Protein AF-A0A1H7Y336-F1 (afdb_monomer_lite)

Secondary structure (DSSP, 8-state):
-HHHHHHHHHHHHHHHT----HHHHHHHHHHHH-GGGTTTEEEEE---SS---EEEEEETTEEEEEESSHHHHHHHHHHHHHHTT-----S-TT------SSPPPPSS-EEE---

Radius of gyration: 18.1 Å; chains: 1; bounding box: 29×58×41 Å

Sequence (115 aa):
MMKKLSSLLLILITHLLYAQNDTEAAKALLLRIAPTYKDKIVFKQEADPRKDFYQLEYKKDHLIITANSANSMAVGLNFFLTAYCKISVSWYADNRIEVPATFPKLSETVKMNPG

Foldseek 3Di:
DVVVVVVVVVVVVVVVPPDDDLQVLLLVVCCVQPVVCSVAEGEAADADPPAWKWKWDDDPRHTYIYTNGSVSSNVVVQCCCCVFQVWHDDPPPPDRRDGDPDDGDDPDMDMDGDD

pLDDT: mean 85.46, std 11.9, range [53.59, 98.0]

InterPro domains:
  IPR024240 Alpha-N-acetylglucosaminidase, N-terminal [PF12971] (24-104)
  IPR029018 Beta-hexosaminidase-like, domain 2 [G3DSA:3.30.379.10] (14-113)

Organism: NCBI:txid295069

Structure (mmCIF, N/CA/C/O backbone):
data_AF-A0A1H7Y336-F1
#
_entry.id   AF-A0A1H7Y336-F1
#
loop_
_atom_site.group_PDB
_atom_site.id
_atom_site.type_symbol
_atom_site.label_atom_id
_atom_site.label_alt_id
_atom_site.label_comp_id
_atom_site.label_asym_id
_atom_site.label_entity_id
_atom_site.label_seq_id
_atom_site.pdbx_PDB_ins_code
_atom_site.Cartn_x
_atom_site.Cartn_y
_atom_site.Cartn_z
_atom_site.occupancy
_atom_site.B_iso_or_equiv
_atom_site.auth_seq_id
_atom_site.auth_comp_id
_atom_site.auth_asym_id
_atom_site.auth_atom_id
_atom_site.pdbx_PDB_model_num
ATOM 1 N N . MET A 1 1 ? 13.890 -42.960 -20.595 1.00 56.62 1 MET A N 1
ATOM 2 C CA . MET A 1 1 ? 14.715 -41.953 -19.889 1.00 56.62 1 MET A CA 1
ATOM 3 C C . MET A 1 1 ? 14.517 -40.531 -20.433 1.00 56.62 1 MET A C 1
ATOM 5 O O . MET A 1 1 ? 14.301 -39.629 -19.639 1.00 56.62 1 MET A O 1
ATOM 9 N N . MET A 1 2 ? 14.453 -40.326 -21.757 1.00 59.44 2 MET A N 1
ATOM 10 C CA . MET A 1 2 ? 14.318 -38.995 -22.391 1.00 59.44 2 MET A CA 1
ATOM 11 C C . MET A 1 2 ? 12.999 -38.241 -22.110 1.00 59.44 2 MET A C 1
ATOM 13 O O . MET A 1 2 ? 13.010 -37.022 -21.984 1.00 59.44 2 MET A O 1
ATOM 17 N N . LYS A 1 3 ? 11.867 -38.942 -21.932 1.00 53.59 3 LYS A N 1
ATOM 18 C CA . LYS A 1 3 ? 10.565 -38.309 -21.621 1.00 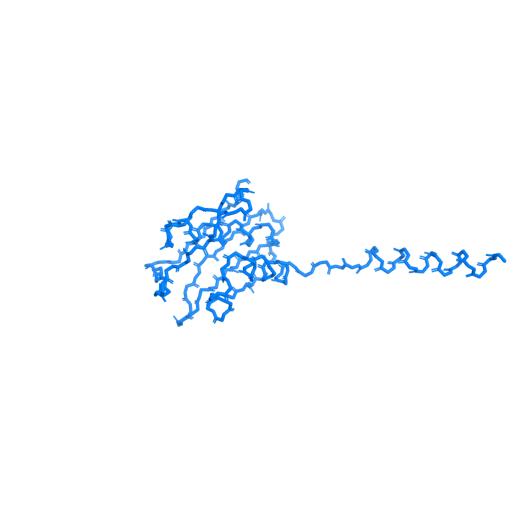53.59 3 LYS A CA 1
ATOM 19 C C . LYS A 1 3 ? 10.546 -37.621 -20.245 1.00 53.59 3 LYS A C 1
ATOM 21 O O . LYS A 1 3 ? 9.964 -36.556 -20.101 1.00 53.59 3 LYS A O 1
ATOM 26 N N . LYS A 1 4 ? 11.237 -38.203 -19.254 1.00 56.19 4 LYS A N 1
ATOM 27 C CA . LYS A 1 4 ? 11.361 -37.628 -17.902 1.00 56.19 4 LYS A CA 1
ATOM 28 C C . LYS A 1 4 ? 12.257 -36.383 -17.896 1.00 56.19 4 LYS A C 1
ATOM 30 O O . LYS A 1 4 ? 11.956 -35.433 -17.189 1.00 56.19 4 LYS A O 1
ATOM 35 N N . LEU A 1 5 ? 13.306 -36.373 -18.727 1.00 68.81 5 LEU A N 1
ATOM 36 C CA . LEU A 1 5 ? 14.201 -35.223 -18.897 1.00 68.81 5 LEU A CA 1
ATOM 37 C C . LEU A 1 5 ? 13.497 -34.054 -19.607 1.00 68.81 5 LEU A C 1
ATOM 39 O O . LEU A 1 5 ? 13.647 -32.909 -19.200 1.00 68.81 5 LEU A O 1
ATOM 43 N N . SER A 1 6 ? 12.667 -34.354 -20.612 1.00 69.62 6 SER A N 1
ATOM 44 C CA . SER A 1 6 ? 11.834 -33.356 -21.294 1.00 69.62 6 SER A CA 1
ATOM 45 C C . SER A 1 6 ? 10.772 -32.744 -20.368 1.00 69.62 6 SER A C 1
ATOM 47 O O . SER A 1 6 ? 10.624 -31.525 -20.356 1.00 69.62 6 SER A O 1
ATOM 49 N N . SER A 1 7 ? 10.096 -33.544 -19.531 1.00 72.38 7 SER A N 1
ATOM 50 C CA . SER A 1 7 ? 9.168 -33.009 -18.520 1.00 72.38 7 SER A CA 1
ATOM 51 C C . SER A 1 7 ? 9.864 -32.145 -17.466 1.00 72.38 7 SER A C 1
ATOM 53 O O . SER A 1 7 ? 9.309 -31.126 -17.070 1.00 72.38 7 SER A O 1
ATOM 55 N N . LEU A 1 8 ? 11.075 -32.509 -17.028 1.00 78.00 8 LEU A N 1
ATOM 56 C CA . LEU A 1 8 ? 11.829 -31.718 -16.048 1.00 78.00 8 LEU A CA 1
ATOM 57 C C . LEU A 1 8 ? 12.239 -30.349 -16.615 1.00 78.00 8 LEU A C 1
ATOM 59 O O . LEU A 1 8 ? 12.145 -29.336 -15.925 1.00 78.00 8 LEU A O 1
ATOM 63 N N . LEU A 1 9 ? 12.633 -30.312 -17.891 1.00 78.69 9 LEU A N 1
ATOM 64 C CA . LEU A 1 9 ? 12.972 -29.075 -18.591 1.00 78.69 9 LEU A CA 1
ATOM 65 C C . LEU A 1 9 ? 11.747 -28.160 -18.750 1.00 78.69 9 LEU A C 1
ATOM 67 O O . LEU A 1 9 ? 11.857 -26.953 -18.556 1.00 78.69 9 LEU A O 1
ATOM 71 N N . LEU A 1 10 ? 10.572 -28.732 -19.036 1.00 78.50 10 LEU A N 1
ATOM 72 C CA . LEU A 1 10 ? 9.321 -27.979 -19.157 1.00 78.50 10 LEU A CA 1
ATOM 73 C C . LEU A 1 10 ? 8.922 -27.313 -17.827 1.00 78.50 10 LEU A C 1
ATOM 75 O O . LEU A 1 10 ? 8.538 -26.148 -17.822 1.00 78.50 10 LEU A O 1
ATOM 79 N N . ILE A 1 11 ? 9.083 -28.017 -16.701 1.00 79.62 11 ILE A N 1
ATOM 80 C CA . ILE A 1 11 ? 8.815 -27.474 -15.357 1.00 79.62 11 ILE A CA 1
ATOM 81 C C . ILE A 1 11 ? 9.787 -26.326 -15.025 1.00 79.62 11 ILE A C 1
ATOM 83 O O . ILE A 1 11 ? 9.370 -25.274 -14.540 1.00 79.62 11 ILE A O 1
ATOM 87 N N . LEU A 1 12 ? 11.074 -26.472 -15.352 1.00 77.38 12 LEU A N 1
ATOM 88 C CA . LEU A 1 12 ? 12.074 -25.424 -15.118 1.00 77.38 12 LEU A CA 1
ATOM 89 C C . LEU A 1 12 ? 11.773 -24.142 -15.919 1.00 77.38 12 LEU A C 1
ATOM 91 O O . LEU A 1 12 ? 11.884 -23.038 -15.389 1.00 77.38 12 LEU A O 1
ATOM 95 N N . ILE A 1 13 ? 11.327 -24.286 -17.171 1.00 74.38 13 ILE A N 1
ATOM 96 C CA . ILE A 1 13 ? 10.939 -23.158 -18.033 1.00 74.38 13 ILE A CA 1
ATOM 97 C C . ILE A 1 13 ? 9.707 -22.436 -17.471 1.00 74.38 13 ILE A C 1
ATOM 99 O O . ILE A 1 13 ? 9.665 -21.209 -17.481 1.00 74.38 13 ILE A O 1
ATOM 103 N N . THR A 1 14 ? 8.729 -23.163 -16.919 1.00 67.38 14 THR A N 1
ATOM 104 C CA . THR A 1 14 ? 7.550 -22.525 -16.307 1.00 67.38 14 THR A CA 1
ATOM 105 C C . THR A 1 14 ? 7.887 -21.688 -15.071 1.00 67.38 14 THR A C 1
ATOM 107 O O . THR A 1 14 ? 7.235 -20.674 -14.840 1.00 67.38 14 THR A O 1
ATOM 110 N N . HIS A 1 15 ? 8.928 -22.047 -14.313 1.00 64.88 15 HIS A N 1
ATOM 111 C CA . HIS A 1 15 ? 9.389 -21.241 -13.177 1.00 64.88 15 HIS A CA 1
ATOM 112 C C . HIS A 1 15 ? 10.123 -19.967 -13.608 1.00 64.88 15 HIS A C 1
ATOM 114 O O . HIS A 1 15 ? 9.953 -18.929 -12.976 1.00 64.88 15 HIS A O 1
ATOM 120 N N . LEU A 1 16 ? 10.884 -20.016 -14.705 1.00 59.81 16 LEU A N 1
ATOM 121 C CA . LEU A 1 16 ? 11.579 -18.844 -15.255 1.00 59.81 16 LEU A CA 1
ATOM 122 C C . LEU A 1 16 ? 10.618 -17.794 -15.837 1.00 59.81 16 LEU A C 1
ATOM 124 O O . LEU A 1 16 ? 10.970 -16.623 -15.924 1.00 59.81 16 LEU A O 1
ATOM 128 N N . LEU A 1 17 ? 9.410 -18.208 -16.228 1.00 57.84 17 LEU A N 1
ATOM 129 C CA . LEU A 1 17 ? 8.382 -17.337 -16.806 1.00 57.84 17 LEU A CA 1
ATOM 130 C C . LEU A 1 17 ? 7.397 -16.779 -15.769 1.00 57.84 17 LEU A C 1
ATOM 132 O O . LEU A 1 17 ? 6.470 -16.056 -16.141 1.00 57.84 17 LEU A O 1
ATOM 136 N N . TYR A 1 18 ? 7.567 -17.094 -14.481 1.00 64.94 18 TYR A N 1
ATOM 137 C CA . TYR A 1 18 ? 6.707 -16.555 -13.433 1.00 64.94 18 TYR A CA 1
ATOM 138 C C . TYR A 1 18 ? 7.074 -15.092 -13.160 1.00 64.94 18 TYR A C 1
ATOM 140 O O . TYR A 1 18 ? 7.888 -14.781 -12.293 1.00 64.94 18 TYR A O 1
ATOM 148 N N . ALA A 1 19 ? 6.482 -14.175 -13.926 1.00 62.00 19 ALA A N 1
ATOM 149 C CA . ALA A 1 19 ? 6.560 -12.753 -13.633 1.00 62.00 19 ALA A CA 1
ATOM 150 C C . ALA A 1 19 ? 5.804 -12.485 -12.325 1.00 62.00 19 ALA A C 1
ATOM 152 O O . ALA A 1 19 ? 4.579 -12.612 -12.260 1.00 62.00 19 ALA A O 1
ATOM 153 N N . GLN A 1 20 ? 6.536 -12.146 -11.264 1.00 68.56 20 GLN A N 1
ATOM 154 C CA . GLN A 1 20 ? 5.922 -11.747 -10.005 1.00 68.56 20 GLN A CA 1
ATOM 155 C C . GLN A 1 20 ? 5.152 -10.444 -10.236 1.00 68.56 20 GLN A C 1
ATOM 157 O O . GLN A 1 20 ? 5.725 -9.436 -10.638 1.00 68.56 20 GLN A O 1
ATOM 162 N N . ASN A 1 21 ? 3.841 -10.464 -10.000 1.00 89.06 21 ASN A N 1
ATOM 163 C CA . ASN A 1 21 ? 3.047 -9.246 -10.034 1.00 89.06 21 ASN A CA 1
ATOM 164 C C . ASN A 1 21 ? 3.360 -8.429 -8.773 1.00 89.06 21 ASN A C 1
ATOM 166 O O . ASN A 1 21 ? 2.987 -8.824 -7.666 1.00 89.06 21 ASN A O 1
ATOM 170 N N . ASP A 1 22 ? 4.044 -7.298 -8.943 1.00 93.81 22 ASP A N 1
ATOM 171 C CA . ASP A 1 22 ? 4.497 -6.465 -7.831 1.00 93.81 22 ASP A CA 1
ATOM 172 C C . ASP A 1 22 ? 3.346 -5.970 -6.951 1.00 93.81 22 ASP A C 1
ATOM 174 O O . ASP A 1 22 ? 3.476 -5.924 -5.726 1.00 93.81 22 ASP A O 1
ATOM 178 N N . THR A 1 23 ? 2.194 -5.660 -7.556 1.00 96.44 23 THR A N 1
ATOM 179 C CA . THR A 1 23 ? 1.004 -5.236 -6.804 1.00 96.44 23 THR A CA 1
ATOM 180 C C . THR A 1 23 ? 0.448 -6.361 -5.936 1.00 96.44 23 THR A C 1
ATOM 182 O O . THR A 1 23 ? 0.069 -6.117 -4.791 1.00 96.44 23 THR A O 1
ATOM 185 N N . GLU A 1 24 ? 0.462 -7.604 -6.424 1.00 95.44 24 GLU A N 1
ATOM 186 C CA . GLU A 1 24 ? 0.015 -8.764 -5.646 1.00 95.44 24 GLU A CA 1
ATOM 187 C C . GLU A 1 24 ? 1.013 -9.114 -4.539 1.00 95.44 24 GLU A C 1
ATOM 189 O O . GLU A 1 24 ? 0.604 -9.446 -3.427 1.00 95.44 24 GLU A O 1
ATOM 194 N N . ALA A 1 25 ? 2.316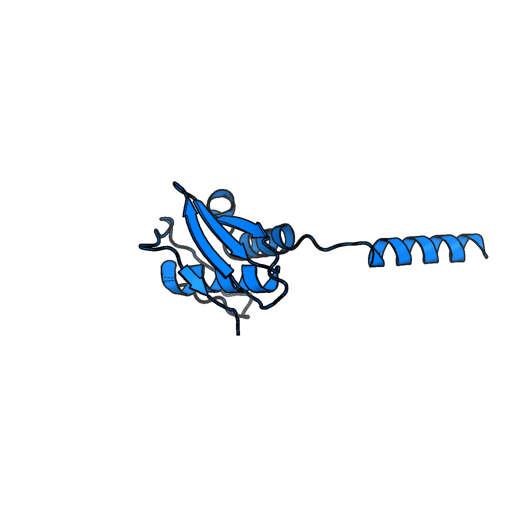 -8.963 -4.789 1.00 95.81 25 ALA A N 1
ATOM 195 C CA . ALA A 1 25 ? 3.340 -9.120 -3.759 1.00 95.81 25 ALA A CA 1
ATOM 196 C C . ALA A 1 25 ? 3.178 -8.078 -2.634 1.00 95.81 25 ALA A C 1
ATOM 198 O O . ALA A 1 25 ? 3.187 -8.427 -1.450 1.00 95.81 25 ALA A O 1
ATOM 199 N N . ALA A 1 26 ? 2.955 -6.809 -2.987 1.00 97.12 26 ALA A N 1
ATOM 200 C CA . ALA A 1 26 ? 2.695 -5.741 -2.022 1.00 97.12 26 ALA A CA 1
ATOM 201 C C . ALA A 1 26 ? 1.378 -5.956 -1.254 1.00 97.12 26 ALA A C 1
ATOM 203 O O . ALA A 1 26 ? 1.315 -5.756 -0.039 1.00 97.12 26 ALA A O 1
ATOM 204 N N . LYS A 1 27 ? 0.333 -6.439 -1.931 1.00 97.25 27 LYS A N 1
ATOM 205 C CA . LYS A 1 27 ? -0.941 -6.806 -1.303 1.00 97.25 27 LYS A CA 1
ATOM 206 C C . LYS A 1 27 ? -0.788 -7.971 -0.325 1.00 97.25 27 LYS A C 1
ATOM 208 O O . LYS A 1 27 ? -1.339 -7.916 0.772 1.00 97.25 27 LYS A O 1
ATOM 213 N N . ALA A 1 28 ? -0.019 -8.999 -0.678 1.00 96.12 28 ALA A N 1
ATOM 214 C CA . ALA A 1 28 ? 0.283 -10.109 0.222 1.00 96.12 28 ALA A CA 1
ATOM 215 C C . ALA A 1 28 ? 1.022 -9.628 1.483 1.00 96.12 28 ALA A C 1
ATOM 217 O O . ALA A 1 28 ? 0.700 -10.059 2.593 1.00 96.12 28 ALA A O 1
ATOM 218 N N . LEU A 1 29 ? 1.954 -8.679 1.335 1.00 95.31 29 LEU A N 1
ATOM 219 C CA . LEU A 1 29 ? 2.605 -8.026 2.470 1.00 95.31 29 LEU A CA 1
ATOM 220 C C . LEU A 1 29 ? 1.598 -7.266 3.345 1.00 95.31 29 LEU A C 1
ATOM 222 O O . LEU A 1 29 ? 1.598 -7.455 4.560 1.00 95.31 29 LEU A O 1
ATOM 226 N N . LEU A 1 30 ? 0.718 -6.453 2.750 1.00 96.06 30 LEU A N 1
ATOM 227 C CA . LEU A 1 30 ? -0.330 -5.736 3.482 1.00 96.06 30 LEU A CA 1
ATOM 228 C C . LEU A 1 30 ? -1.199 -6.691 4.306 1.00 96.06 30 LEU A C 1
ATOM 230 O O . LEU A 1 30 ? -1.438 -6.436 5.481 1.00 96.06 30 LEU A O 1
ATOM 234 N N . LEU A 1 31 ? -1.639 -7.803 3.715 1.00 94.88 31 LEU A N 1
ATOM 235 C CA . LEU A 1 31 ? -2.478 -8.786 4.402 1.00 94.88 31 LEU A CA 1
ATOM 236 C C . LEU A 1 31 ? -1.769 -9.445 5.588 1.00 94.88 31 LEU A C 1
ATOM 238 O O . LEU A 1 31 ? -2.423 -9.787 6.570 1.00 94.88 31 LEU A O 1
ATOM 242 N N . ARG A 1 32 ? -0.444 -9.600 5.521 1.00 92.12 32 ARG A N 1
ATOM 243 C CA . ARG A 1 32 ? 0.353 -10.127 6.633 1.00 92.12 32 ARG A CA 1
ATOM 244 C C . ARG A 1 32 ? 0.534 -9.109 7.760 1.00 92.12 32 ARG A C 1
ATOM 246 O O . ARG A 1 32 ? 0.563 -9.498 8.919 1.00 92.12 32 ARG A O 1
ATOM 253 N N . ILE A 1 33 ? 0.696 -7.831 7.419 1.00 91.56 33 ILE A N 1
ATOM 254 C CA . ILE A 1 33 ? 1.088 -6.773 8.363 1.00 91.56 33 ILE A CA 1
ATOM 255 C C . ILE A 1 33 ? -0.120 -6.049 8.970 1.00 91.56 33 ILE A C 1
ATOM 257 O O . ILE A 1 33 ? -0.151 -5.793 10.166 1.00 91.56 33 ILE A O 1
ATOM 261 N N . ALA A 1 34 ? -1.108 -5.706 8.148 1.00 92.38 34 ALA A N 1
ATOM 262 C CA . ALA A 1 34 ? -2.257 -4.881 8.509 1.00 92.38 34 ALA A CA 1
ATOM 263 C C . ALA A 1 34 ? -3.524 -5.357 7.766 1.00 92.38 34 ALA A C 1
ATOM 265 O O . ALA A 1 34 ? -4.077 -4.627 6.936 1.00 92.38 34 ALA A O 1
ATOM 266 N N . PRO A 1 35 ? -4.013 -6.584 8.039 1.00 92.94 35 PRO A N 1
ATOM 267 C CA . PRO A 1 35 ? -5.126 -7.188 7.299 1.00 92.94 35 PRO A CA 1
ATOM 268 C C . PRO A 1 35 ? -6.427 -6.376 7.353 1.00 92.94 35 PRO A C 1
ATOM 270 O O . PRO A 1 35 ? -7.234 -6.436 6.426 1.00 92.94 35 PRO A O 1
ATOM 273 N N . THR A 1 36 ? -6.636 -5.587 8.408 1.00 92.88 36 THR A N 1
ATOM 274 C CA . THR A 1 36 ? -7.801 -4.701 8.569 1.00 92.88 36 THR A CA 1
ATOM 275 C C . THR A 1 36 ? -7.842 -3.566 7.540 1.00 92.88 36 THR A C 1
ATOM 277 O O . THR A 1 36 ? -8.911 -3.022 7.276 1.00 92.88 36 THR A O 1
ATOM 280 N N . TYR A 1 37 ? -6.712 -3.227 6.913 1.00 94.38 37 TYR A N 1
ATOM 281 C CA . TYR A 1 37 ? -6.621 -2.185 5.888 1.00 94.38 37 TYR A CA 1
ATOM 282 C C . TYR A 1 37 ? -6.728 -2.716 4.453 1.00 94.38 37 TYR A C 1
ATOM 284 O O . TYR A 1 37 ? -6.603 -1.933 3.510 1.00 94.38 37 TYR A O 1
ATOM 292 N N . LYS A 1 38 ? -7.006 -4.014 4.256 1.00 94.25 38 LYS A N 1
ATOM 293 C CA . LYS A 1 38 ? -7.064 -4.654 2.926 1.00 94.25 38 LYS A CA 1
ATOM 294 C C . LYS A 1 38 ? -7.999 -3.954 1.929 1.00 94.25 38 LYS A C 1
ATOM 296 O O . LYS A 1 38 ? -7.686 -3.891 0.749 1.00 94.25 38 LYS A O 1
ATOM 301 N N . ASP A 1 39 ? -9.119 -3.416 2.415 1.00 95.00 39 ASP A N 1
ATOM 302 C CA . ASP A 1 39 ? -10.136 -2.750 1.590 1.00 95.00 39 ASP A CA 1
ATOM 303 C C . ASP A 1 39 ? -9.929 -1.227 1.546 1.00 95.00 39 ASP A C 1
ATOM 305 O O . ASP A 1 39 ? -10.679 -0.503 0.898 1.00 95.00 39 ASP A O 1
ATOM 309 N N . LYS A 1 40 ? -8.918 -0.718 2.257 1.00 95.56 40 LYS A N 1
ATOM 310 C CA . LYS A 1 40 ? -8.616 0.710 2.400 1.00 95.56 40 LYS A CA 1
ATOM 311 C C . LYS A 1 40 ? -7.347 1.127 1.668 1.00 95.56 40 LYS A C 1
ATOM 313 O O . LYS A 1 40 ? -7.230 2.292 1.307 1.00 95.56 40 LYS A O 1
ATOM 318 N N . ILE A 1 41 ? -6.426 0.202 1.417 1.00 97.00 41 ILE A N 1
ATOM 319 C CA . ILE A 1 41 ? -5.173 0.471 0.710 1.00 97.00 41 ILE A CA 1
ATOM 320 C C . ILE A 1 41 ? -5.197 -0.219 -0.652 1.00 97.00 41 ILE A C 1
ATOM 322 O O . ILE A 1 41 ? -5.459 -1.415 -0.750 1.00 97.00 41 ILE A O 1
ATOM 326 N N . VAL A 1 42 ? -4.892 0.539 -1.702 1.00 97.56 42 VAL A N 1
ATOM 327 C CA . VAL A 1 42 ? -4.811 0.053 -3.082 1.00 97.56 42 VAL A CA 1
ATOM 328 C C . VAL A 1 42 ? -3.408 0.311 -3.616 1.00 97.56 42 VAL A C 1
ATOM 330 O O . VAL A 1 42 ? -2.913 1.436 -3.557 1.00 97.56 42 VAL A O 1
ATOM 333 N N . PHE A 1 43 ? -2.777 -0.722 -4.170 1.00 98.00 43 PHE A N 1
ATOM 334 C CA . PHE A 1 43 ? -1.476 -0.607 -4.823 1.00 98.00 43 PHE A CA 1
ATOM 335 C C . PHE A 1 43 ? -1.644 -0.374 -6.323 1.00 98.00 43 PHE A C 1
ATOM 337 O O . PHE A 1 43 ? -2.423 -1.063 -6.982 1.00 98.00 43 PHE A O 1
ATOM 344 N N . LYS A 1 44 ? -0.893 0.583 -6.869 1.00 97.00 44 LYS A N 1
ATOM 345 C CA . LYS A 1 44 ? -0.824 0.862 -8.305 1.00 97.00 44 LYS A CA 1
ATOM 346 C C . LYS A 1 44 ? 0.629 0.784 -8.755 1.00 97.00 44 LYS A C 1
ATOM 348 O O . LYS A 1 44 ? 1.476 1.506 -8.238 1.00 97.00 44 LYS A O 1
ATOM 353 N N . GLN A 1 45 ? 0.916 -0.055 -9.744 1.00 95.69 45 GLN A N 1
ATOM 354 C CA . GLN A 1 45 ? 2.226 -0.036 -10.382 1.00 95.69 45 GLN A CA 1
ATOM 355 C C . GLN A 1 45 ? 2.284 1.061 -11.443 1.00 95.69 45 GLN A C 1
ATOM 357 O O . GLN A 1 45 ? 1.366 1.210 -12.251 1.00 95.69 45 GLN A O 1
ATOM 362 N N . GLU A 1 46 ? 3.365 1.827 -11.441 1.00 94.69 46 GLU A N 1
ATOM 363 C CA . GLU A 1 46 ? 3.655 2.830 -12.457 1.00 94.69 46 GLU A CA 1
ATOM 364 C C . GLU A 1 46 ? 5.144 2.781 -12.781 1.00 94.69 46 GLU A C 1
ATOM 366 O O . GLU A 1 46 ? 5.988 2.988 -11.913 1.00 94.69 46 GLU A O 1
ATOM 371 N N . ALA A 1 47 ? 5.464 2.450 -14.031 1.00 86.69 47 ALA A N 1
ATOM 372 C CA . ALA A 1 47 ? 6.842 2.301 -14.460 1.00 86.69 47 ALA A CA 1
ATOM 373 C C . ALA A 1 47 ? 7.541 3.667 -14.493 1.00 86.69 47 ALA A C 1
ATOM 375 O O . ALA A 1 47 ? 7.130 4.563 -15.229 1.00 86.69 47 ALA A O 1
ATOM 376 N N . ASP A 1 48 ? 8.635 3.797 -13.746 1.00 82.38 48 ASP A N 1
ATOM 377 C CA . ASP A 1 48 ? 9.642 4.832 -13.969 1.00 82.38 48 ASP A CA 1
ATOM 378 C C . ASP A 1 48 ? 10.982 4.123 -14.202 1.00 82.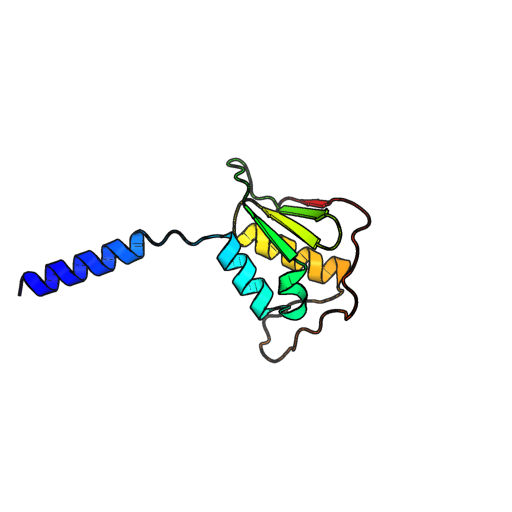38 48 ASP A C 1
ATOM 380 O O . ASP A 1 48 ? 11.508 3.492 -13.283 1.00 82.38 48 ASP A O 1
ATOM 384 N N . PRO A 1 49 ? 11.530 4.169 -15.428 1.00 71.56 49 PRO A N 1
ATOM 385 C CA . PRO A 1 49 ? 12.765 3.469 -15.759 1.00 71.56 49 PRO A CA 1
ATOM 386 C C . PRO A 1 49 ? 14.015 4.156 -15.193 1.00 71.56 49 PRO A C 1
ATOM 388 O O . PRO A 1 49 ? 15.114 3.637 -15.361 1.00 71.56 49 PRO A O 1
ATOM 391 N N . ARG A 1 50 ? 13.888 5.342 -14.579 1.00 80.56 50 ARG A N 1
ATOM 392 C CA . ARG A 1 50 ? 15.042 6.146 -14.152 1.00 80.56 50 ARG A CA 1
ATOM 393 C C . ARG A 1 50 ? 15.404 5.956 -12.688 1.00 80.56 50 ARG A C 1
ATOM 395 O O . ARG A 1 50 ? 16.573 6.116 -12.349 1.00 80.56 50 ARG A O 1
ATOM 402 N N . LYS A 1 51 ? 14.421 5.697 -11.822 1.00 86.25 51 LYS A N 1
ATOM 403 C CA . LYS A 1 51 ? 14.632 5.579 -10.375 1.00 86.25 51 LYS A CA 1
ATOM 404 C C . LYS A 1 51 ? 13.455 4.931 -9.661 1.00 86.25 51 LYS A C 1
ATOM 406 O O . LYS A 1 51 ? 12.311 5.042 -10.103 1.00 86.25 51 LYS A O 1
ATOM 411 N N . ASP A 1 52 ? 13.754 4.363 -8.501 1.00 94.19 52 ASP A N 1
ATOM 412 C CA . ASP A 1 52 ? 12.738 3.915 -7.564 1.00 94.19 52 ASP A CA 1
ATOM 413 C C . ASP A 1 52 ? 11.951 5.102 -6.994 1.00 94.19 52 ASP A C 1
ATOM 415 O O . ASP A 1 52 ? 12.502 6.163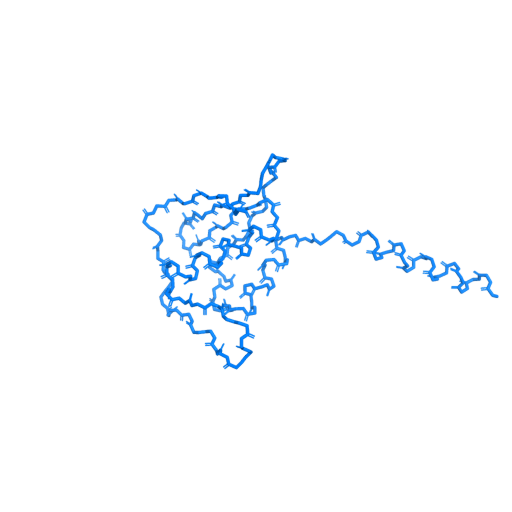 -6.675 1.00 94.19 52 ASP A O 1
ATOM 419 N N . PHE A 1 53 ? 10.634 4.933 -6.880 1.00 95.50 53 PHE A N 1
ATOM 420 C CA . PHE A 1 53 ? 9.751 5.927 -6.277 1.00 95.50 53 PHE A CA 1
ATOM 421 C C . PHE A 1 53 ? 8.519 5.282 -5.653 1.00 95.50 53 PHE A C 1
ATOM 423 O O . PHE A 1 53 ? 8.065 4.223 -6.088 1.00 95.50 53 PHE A O 1
ATOM 430 N N . TYR A 1 54 ? 7.928 5.985 -4.692 1.00 96.56 54 TYR A N 1
ATOM 431 C CA . TYR A 1 54 ? 6.560 5.746 -4.260 1.00 96.56 54 TYR A CA 1
ATOM 432 C C . TYR A 1 54 ? 5.803 7.062 -4.056 1.00 96.56 54 TYR A C 1
ATOM 434 O O . TYR A 1 54 ? 6.386 8.123 -3.817 1.00 96.56 54 TYR A O 1
ATOM 442 N N . GLN A 1 55 ? 4.482 6.990 -4.152 1.00 96.69 55 GLN A N 1
ATOM 4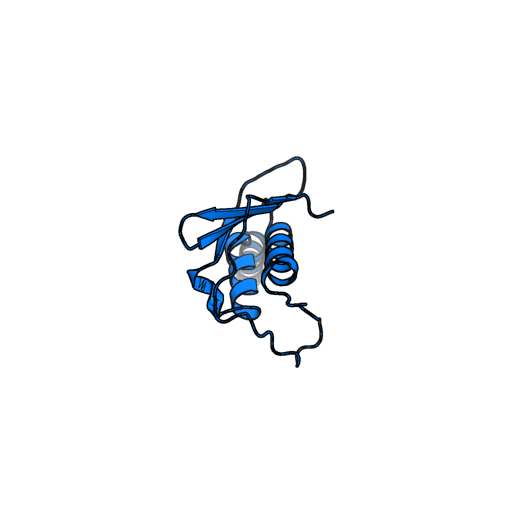43 C CA . GLN A 1 55 ? 3.564 8.093 -3.918 1.00 96.69 55 GLN A CA 1
ATOM 444 C C . GLN A 1 55 ? 2.360 7.608 -3.111 1.00 96.69 55 GLN A C 1
ATOM 446 O O . GLN A 1 55 ? 1.771 6.581 -3.442 1.00 96.69 55 GLN A O 1
ATOM 451 N N . LEU A 1 56 ? 1.991 8.364 -2.079 1.00 96.88 56 LEU A N 1
ATOM 452 C CA . LEU A 1 56 ? 0.787 8.174 -1.276 1.00 96.88 56 LEU A CA 1
ATOM 453 C C . LEU A 1 56 ? -0.215 9.268 -1.629 1.00 96.88 56 LEU A C 1
ATOM 455 O O . LEU A 1 56 ? 0.084 10.458 -1.515 1.00 96.88 56 LEU A O 1
ATOM 459 N N . GLU A 1 57 ? -1.415 8.859 -2.017 1.00 95.00 57 GLU A N 1
ATOM 460 C CA . GLU A 1 57 ? -2.514 9.763 -2.347 1.00 95.00 57 GLU A CA 1
ATOM 461 C C . GLU A 1 57 ? -3.819 9.221 -1.760 1.00 95.00 57 GLU A C 1
ATOM 463 O O . GLU A 1 57 ? -4.150 8.054 -1.960 1.00 95.00 57 GLU A O 1
ATOM 468 N N . TYR A 1 58 ? -4.594 10.060 -1.069 1.00 91.00 58 TYR A N 1
ATOM 469 C CA . TYR A 1 58 ? -5.963 9.699 -0.703 1.00 91.00 58 TYR A CA 1
ATOM 470 C C . TYR A 1 58 ? -6.918 9.968 -1.860 1.00 91.00 58 TYR A C 1
ATOM 472 O O . TYR A 1 58 ? -7.037 11.099 -2.330 1.00 91.00 58 TYR A O 1
ATOM 480 N N . LYS A 1 59 ? -7.668 8.942 -2.266 1.00 88.75 59 LYS A N 1
ATOM 481 C CA . LYS A 1 59 ? -8.817 9.088 -3.165 1.00 88.75 59 LYS A CA 1
ATOM 482 C C . LYS A 1 59 ? -10.062 8.588 -2.463 1.00 88.75 59 LYS A C 1
ATOM 484 O O . LYS A 1 59 ? -10.221 7.387 -2.246 1.00 88.75 59 LYS A O 1
ATOM 489 N N . LYS A 1 60 ? -10.963 9.522 -2.145 1.00 85.06 60 LYS A N 1
ATOM 490 C CA . LYS A 1 60 ? -12.156 9.263 -1.327 1.00 85.06 60 LYS A CA 1
ATOM 491 C C . LYS A 1 60 ? -11.726 8.663 0.022 1.00 85.06 60 LYS A C 1
ATOM 493 O O . LYS A 1 60 ? -11.000 9.320 0.759 1.00 85.06 60 LYS A O 1
ATOM 498 N N . ASP A 1 61 ? -12.093 7.414 0.291 1.00 86.69 61 ASP A N 1
ATOM 499 C CA . ASP A 1 61 ? -11.794 6.703 1.538 1.00 86.69 61 ASP A CA 1
ATOM 500 C C . ASP A 1 61 ? -10.687 5.647 1.393 1.00 86.69 61 ASP A C 1
ATOM 502 O O . ASP A 1 61 ? -10.564 4.765 2.247 1.00 86.69 61 ASP A O 1
ATOM 506 N N . HIS A 1 62 ? -9.898 5.719 0.314 1.00 93.19 62 HIS A N 1
ATOM 507 C CA . HIS A 1 62 ? -8.797 4.798 0.047 1.00 93.19 62 HIS A CA 1
ATOM 508 C C . HIS A 1 62 ? -7.458 5.525 -0.019 1.00 93.19 62 HIS A C 1
ATOM 510 O O . HIS A 1 62 ? -7.342 6.585 -0.637 1.00 93.19 62 HIS A O 1
ATOM 516 N N . LEU A 1 63 ? -6.437 4.900 0.558 1.00 96.31 63 LEU A N 1
ATOM 517 C CA . LEU A 1 63 ? -5.047 5.244 0.319 1.00 96.31 63 LEU A CA 1
ATOM 518 C C . LEU A 1 63 ? -4.567 4.521 -0.939 1.00 96.31 63 LEU A C 1
ATOM 520 O O . LEU A 1 63 ? -4.582 3.293 -1.005 1.00 96.31 63 LEU A O 1
ATOM 524 N N . ILE A 1 64 ? -4.101 5.281 -1.920 1.00 97.38 64 ILE A N 1
ATOM 525 C CA . ILE A 1 64 ? -3.473 4.761 -3.128 1.00 97.38 64 ILE A CA 1
ATOM 526 C C . ILE A 1 64 ? -1.959 4.861 -2.953 1.00 97.38 64 ILE A C 1
ATOM 528 O O . ILE A 1 64 ? -1.425 5.960 -2.800 1.00 97.38 64 ILE A O 1
ATOM 532 N N . ILE A 1 65 ? -1.272 3.720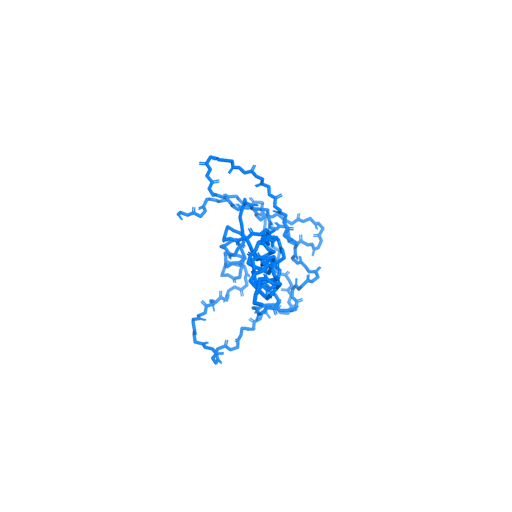 -2.992 1.00 97.69 65 ILE A N 1
ATOM 533 C CA . ILE A 1 65 ? 0.191 3.641 -2.991 1.00 97.69 65 ILE A CA 1
ATOM 534 C C . ILE A 1 65 ? 0.632 3.331 -4.421 1.00 97.69 65 ILE A C 1
ATOM 536 O O . ILE A 1 65 ? 0.478 2.207 -4.899 1.00 97.69 65 ILE A O 1
ATOM 540 N N . THR A 1 66 ? 1.152 4.342 -5.116 1.00 97.56 66 THR A N 1
ATOM 541 C CA . THR A 1 66 ? 1.690 4.199 -6.477 1.00 97.56 66 THR A CA 1
ATOM 542 C C . THR A 1 66 ? 3.201 4.034 -6.418 1.00 97.56 66 THR A C 1
ATOM 544 O O . THR A 1 66 ? 3.851 4.844 -5.767 1.00 97.56 66 THR A O 1
ATOM 547 N N . ALA A 1 67 ? 3.773 3.021 -7.070 1.00 97.06 67 ALA A N 1
ATOM 548 C CA . ALA A 1 67 ? 5.220 2.783 -7.051 1.00 97.06 67 ALA A CA 1
ATOM 549 C C . ALA A 1 67 ? 5.699 2.005 -8.289 1.00 97.06 67 ALA A C 1
ATOM 551 O O . ALA A 1 67 ? 4.892 1.391 -8.988 1.00 97.06 67 ALA A O 1
ATOM 552 N N . ASN A 1 68 ? 7.010 1.989 -8.539 1.00 94.88 68 ASN A N 1
ATOM 553 C CA . ASN A 1 68 ? 7.594 1.303 -9.699 1.00 94.88 68 ASN A CA 1
ATOM 554 C C . ASN A 1 68 ? 7.894 -0.193 -9.490 1.00 94.88 68 ASN A C 1
ATOM 556 O O . ASN A 1 68 ? 7.957 -0.926 -10.476 1.00 94.88 68 ASN A O 1
ATOM 560 N N . SER A 1 69 ? 8.044 -0.649 -8.243 1.00 94.56 69 SER A N 1
ATOM 561 C CA . SER A 1 69 ? 8.351 -2.045 -7.889 1.00 94.56 69 SER A CA 1
ATOM 562 C C . SER A 1 69 ? 7.651 -2.480 -6.596 1.00 94.56 69 SER A C 1
ATOM 564 O O . SER A 1 69 ? 7.213 -1.635 -5.807 1.00 94.56 69 SER A O 1
ATOM 566 N N . ALA A 1 70 ? 7.590 -3.790 -6.327 1.00 95.31 70 ALA A N 1
ATOM 567 C CA . ALA A 1 70 ? 7.070 -4.310 -5.055 1.00 95.31 70 ALA A CA 1
ATOM 568 C C . ALA A 1 70 ? 7.849 -3.769 -3.848 1.00 95.31 70 ALA A C 1
ATOM 570 O O . ALA A 1 70 ? 7.257 -3.485 -2.805 1.00 95.31 70 ALA A O 1
ATOM 571 N N . ASN A 1 71 ? 9.166 -3.592 -3.992 1.00 95.38 71 ASN A N 1
ATOM 572 C CA . ASN A 1 71 ? 10.007 -3.031 -2.940 1.00 95.38 71 ASN A CA 1
ATOM 573 C C . ASN A 1 71 ? 9.604 -1.582 -2.633 1.00 95.38 71 ASN A C 1
ATOM 575 O O . ASN A 1 71 ? 9.333 -1.246 -1.483 1.00 95.38 71 ASN A O 1
ATOM 579 N N . SER A 1 72 ? 9.454 -0.743 -3.661 1.00 96.81 72 SER A N 1
ATOM 580 C CA . SER A 1 72 ? 9.005 0.642 -3.490 1.00 96.81 72 SER A CA 1
ATOM 581 C C . SER A 1 72 ? 7.604 0.727 -2.870 1.00 96.81 72 SER A C 1
ATOM 583 O O . SER A 1 72 ? 7.354 1.581 -2.019 1.00 96.81 72 SER A O 1
ATOM 585 N N . MET A 1 73 ? 6.695 -0.191 -3.226 1.00 97.50 73 MET A N 1
ATOM 586 C CA . MET A 1 73 ? 5.377 -0.297 -2.582 1.00 97.50 73 MET A CA 1
ATOM 587 C C . MET A 1 73 ? 5.487 -0.670 -1.099 1.00 97.50 73 MET A C 1
ATOM 589 O O . MET A 1 73 ? 4.780 -0.092 -0.274 1.00 97.50 73 MET A O 1
ATOM 593 N N . ALA A 1 74 ? 6.375 -1.604 -0.746 1.00 96.56 74 ALA A N 1
ATOM 594 C CA . ALA A 1 74 ? 6.623 -1.993 0.639 1.00 96.56 74 ALA A CA 1
ATOM 595 C C . ALA A 1 74 ? 7.196 -0.831 1.464 1.00 96.56 74 ALA A C 1
ATOM 597 O O . ALA A 1 74 ? 6.751 -0.605 2.591 1.00 96.56 74 ALA A O 1
ATOM 598 N N . VAL A 1 75 ? 8.118 -0.048 0.893 1.00 96.44 75 VAL A N 1
ATOM 599 C CA . VAL A 1 75 ? 8.653 1.162 1.535 1.00 96.44 75 VAL A CA 1
ATOM 600 C C . VAL A 1 75 ? 7.550 2.203 1.739 1.00 96.44 75 VAL A C 1
ATOM 602 O O . VAL A 1 75 ? 7.429 2.746 2.836 1.00 96.44 75 VAL A O 1
ATOM 605 N N . GLY A 1 76 ? 6.695 2.430 0.736 1.00 96.69 76 GLY A N 1
ATOM 606 C CA . GLY A 1 76 ? 5.543 3.328 0.858 1.00 96.69 76 GLY A CA 1
ATOM 607 C C . GLY A 1 76 ? 4.534 2.880 1.924 1.00 96.69 76 GLY A C 1
ATOM 608 O O . GLY A 1 76 ? 4.051 3.701 2.705 1.00 96.69 76 GLY A O 1
ATOM 609 N N . LEU A 1 77 ? 4.260 1.574 2.017 1.00 96.75 77 LEU A N 1
ATOM 610 C CA . LEU A 1 77 ? 3.424 1.000 3.075 1.00 96.75 77 LEU A CA 1
ATOM 611 C C . LEU A 1 77 ? 4.060 1.204 4.457 1.00 96.75 77 LEU A C 1
ATOM 613 O O . LEU A 1 77 ? 3.381 1.642 5.384 1.00 96.75 77 LEU A O 1
ATOM 617 N N . ASN A 1 78 ? 5.358 0.933 4.603 1.00 95.25 78 ASN A N 1
ATOM 618 C CA . ASN A 1 78 ? 6.066 1.145 5.864 1.00 95.25 78 ASN A CA 1
ATOM 619 C C . ASN A 1 78 ? 6.054 2.623 6.283 1.00 95.25 78 ASN A C 1
ATOM 621 O O . ASN A 1 78 ? 5.800 2.935 7.447 1.00 95.25 78 ASN A O 1
ATOM 625 N N . PHE A 1 79 ? 6.265 3.542 5.337 1.00 94.81 79 PHE A N 1
ATOM 626 C CA . PHE A 1 79 ? 6.144 4.976 5.590 1.00 94.81 79 PHE A CA 1
ATOM 627 C C . PHE A 1 79 ? 4.740 5.343 6.084 1.00 94.81 79 PHE A C 1
ATOM 629 O O . PHE A 1 79 ? 4.607 6.047 7.081 1.00 94.81 79 PHE A O 1
ATOM 636 N N . PHE A 1 80 ? 3.681 4.816 5.459 1.00 94.94 80 PHE A N 1
ATOM 637 C CA . PHE A 1 80 ? 2.316 5.052 5.929 1.00 94.94 80 PHE A CA 1
ATOM 638 C C . PHE A 1 80 ? 2.098 4.577 7.377 1.00 94.94 80 PHE A C 1
ATOM 640 O O . PHE A 1 80 ? 1.580 5.320 8.216 1.00 94.94 80 PHE A O 1
ATOM 647 N N . LEU A 1 81 ? 2.517 3.347 7.683 1.00 93.44 81 LEU A N 1
ATOM 648 C CA . LEU A 1 81 ? 2.352 2.743 9.007 1.00 93.44 81 LEU A CA 1
ATOM 649 C C . LEU A 1 81 ? 3.125 3.518 10.087 1.00 93.44 81 LEU A C 1
ATOM 651 O O . LEU A 1 81 ? 2.583 3.813 11.152 1.00 93.44 81 LEU A O 1
ATOM 655 N N . THR A 1 82 ? 4.359 3.919 9.795 1.00 92.06 82 THR A N 1
ATOM 656 C CA . THR A 1 82 ? 5.206 4.668 10.735 1.00 92.06 82 THR A CA 1
ATOM 657 C C . THR A 1 82 ? 4.738 6.109 10.917 1.00 92.06 82 THR A C 1
ATOM 659 O O . THR A 1 82 ? 4.505 6.552 12.045 1.00 92.06 82 THR A O 1
ATOM 662 N N . ALA A 1 83 ? 4.542 6.848 9.824 1.00 90.62 83 ALA A N 1
ATOM 663 C CA . ALA A 1 83 ? 4.229 8.271 9.875 1.00 90.62 83 ALA A CA 1
ATOM 664 C C . ALA A 1 83 ? 2.796 8.541 10.358 1.00 90.62 83 ALA A C 1
ATOM 666 O O . ALA A 1 83 ? 2.599 9.418 11.209 1.00 90.62 83 ALA A O 1
ATOM 667 N N . TYR A 1 84 ? 1.815 7.775 9.867 1.00 91.06 84 TYR A N 1
ATOM 668 C CA . TYR A 1 84 ? 0.390 8.048 10.091 1.00 91.06 84 TYR A CA 1
ATOM 669 C C . TYR A 1 84 ? -0.272 7.094 11.082 1.00 91.06 84 TYR A C 1
ATOM 671 O O . TYR A 1 84 ? -1.158 7.524 11.817 1.00 91.06 84 TYR A O 1
ATOM 679 N N . CYS A 1 85 ? 0.157 5.831 11.151 1.00 90.38 85 CYS A N 1
ATOM 680 C CA . CYS A 1 85 ? -0.397 4.884 12.126 1.00 90.38 85 CYS A CA 1
ATOM 681 C C . CYS A 1 85 ? 0.394 4.832 13.443 1.00 90.38 85 CYS A C 1
ATOM 683 O O . CYS A 1 85 ? -0.102 4.255 14.405 1.00 90.38 85 CYS A O 1
ATOM 685 N N . LYS A 1 86 ? 1.589 5.442 13.501 1.00 88.56 86 LYS A N 1
ATOM 686 C CA . LYS A 1 86 ? 2.523 5.394 14.646 1.00 88.56 86 LYS A CA 1
ATOM 687 C C . LYS A 1 86 ? 2.949 3.969 15.024 1.00 88.56 86 LYS A C 1
ATOM 689 O O . LYS A 1 86 ? 3.180 3.669 16.190 1.00 88.56 86 LYS A O 1
ATOM 694 N N . ILE A 1 87 ? 3.085 3.108 14.016 1.00 85.50 87 ILE A N 1
ATOM 695 C CA . ILE A 1 87 ? 3.478 1.703 14.157 1.00 85.50 87 ILE A CA 1
ATOM 696 C C . ILE A 1 87 ? 4.891 1.515 13.629 1.00 85.50 87 ILE A C 1
ATOM 698 O O . ILE A 1 87 ? 5.218 1.994 12.546 1.00 85.50 87 ILE A O 1
ATOM 702 N N . SER A 1 88 ? 5.699 0.744 14.349 1.00 82.56 88 SER A N 1
ATOM 703 C CA . SER A 1 88 ? 6.969 0.227 13.841 1.00 82.56 88 SER A CA 1
ATOM 704 C C . SER A 1 88 ? 6.832 -1.259 13.513 1.00 82.56 88 SER A C 1
ATOM 706 O O . SER A 1 88 ? 6.340 -2.031 14.336 1.00 82.56 88 SER A O 1
ATOM 708 N N . VAL A 1 89 ? 7.262 -1.662 12.316 1.00 79.94 89 VAL A N 1
ATOM 709 C CA . VAL A 1 89 ? 7.323 -3.071 11.904 1.00 79.94 89 VAL A CA 1
ATOM 710 C C . VAL A 1 89 ? 8.706 -3.610 12.266 1.00 79.94 89 VAL A C 1
ATOM 712 O O . VAL A 1 89 ? 9.708 -3.148 11.725 1.00 79.94 89 VAL A O 1
ATOM 715 N N . SER A 1 90 ? 8.776 -4.572 13.188 1.00 79.75 90 SER A N 1
ATOM 716 C CA . SER A 1 90 ? 10.034 -5.199 13.614 1.00 79.75 90 SER A CA 1
ATOM 717 C C . SER A 1 90 ? 10.156 -6.637 13.103 1.00 79.75 90 SER A C 1
ATOM 719 O O . SER A 1 90 ? 9.176 -7.260 12.702 1.00 79.75 90 SER A O 1
ATOM 721 N N . TRP A 1 91 ? 11.380 -7.174 13.109 1.00 73.94 91 TRP A N 1
ATOM 722 C CA . TRP A 1 91 ? 11.660 -8.556 12.694 1.00 73.94 91 TRP A CA 1
ATOM 723 C C . TRP A 1 91 ? 11.172 -9.610 13.705 1.00 73.94 91 TRP A C 1
ATOM 725 O O . TRP A 1 91 ? 11.090 -10.795 13.387 1.00 73.94 91 TRP A O 1
ATOM 735 N N . TYR A 1 92 ? 10.857 -9.199 14.936 1.00 72.81 92 TYR A N 1
ATOM 736 C CA . TYR A 1 92 ? 10.418 -10.111 15.987 1.00 72.81 92 TYR A CA 1
ATOM 737 C C . TYR A 1 92 ? 8.996 -10.603 15.708 1.00 72.81 92 TYR A C 1
ATOM 739 O O . TYR A 1 92 ? 8.036 -9.843 15.825 1.00 72.81 92 TYR A O 1
ATOM 747 N N . ALA A 1 93 ? 8.878 -11.888 15.365 1.00 63.16 93 ALA A N 1
ATOM 748 C CA . ALA A 1 93 ? 7.628 -12.521 14.943 1.00 63.16 93 ALA A CA 1
ATOM 749 C C . ALA A 1 93 ? 6.500 -12.460 15.992 1.00 63.16 93 ALA A C 1
ATOM 751 O O . ALA A 1 93 ? 5.329 -12.469 15.620 1.00 63.16 93 ALA A O 1
ATOM 752 N N . ASP A 1 94 ? 6.841 -12.353 17.279 1.00 66.50 94 ASP A N 1
ATOM 753 C CA . ASP A 1 94 ? 5.861 -12.303 18.373 1.00 66.50 94 ASP A CA 1
ATOM 754 C C . ASP A 1 94 ? 5.251 -10.911 18.590 1.00 66.50 94 ASP A C 1
ATOM 756 O O . ASP A 1 94 ? 4.308 -10.759 19.370 1.00 66.50 94 ASP A O 1
ATOM 760 N N . ASN A 1 95 ? 5.751 -9.881 17.900 1.00 67.88 95 ASN A N 1
ATOM 761 C CA . ASN A 1 95 ? 5.201 -8.541 18.025 1.00 67.88 95 ASN A CA 1
ATOM 762 C C . ASN A 1 95 ? 3.953 -8.408 17.144 1.00 67.88 95 ASN A C 1
ATOM 764 O O . ASN A 1 95 ? 4.041 -8.201 15.930 1.00 67.88 95 ASN A O 1
ATOM 768 N N . ARG A 1 96 ? 2.771 -8.546 17.752 1.00 69.94 96 ARG A N 1
ATOM 769 C CA . ARG A 1 96 ? 1.504 -8.313 17.052 1.00 69.94 96 ARG A CA 1
ATOM 770 C C . ARG A 1 96 ? 1.433 -6.859 16.598 1.00 69.94 96 ARG A C 1
ATOM 772 O O . ARG A 1 96 ? 1.561 -5.939 17.398 1.00 69.94 96 ARG A O 1
ATOM 779 N N . ILE A 1 97 ? 1.211 -6.664 15.303 1.00 80.50 97 ILE A N 1
ATOM 780 C CA . ILE A 1 97 ? 1.041 -5.335 14.724 1.00 80.50 97 ILE A CA 1
ATOM 781 C C . ILE A 1 97 ? -0.412 -4.916 14.917 1.00 80.50 97 ILE A C 1
ATOM 783 O O . ILE A 1 97 ? -1.320 -5.448 14.278 1.00 80.50 97 ILE A O 1
ATOM 787 N N . GLU A 1 98 ? -0.624 -3.961 15.814 1.00 83.44 98 GLU A N 1
ATOM 788 C CA . GLU A 1 98 ? -1.932 -3.367 16.061 1.00 83.44 98 GLU A CA 1
ATOM 789 C C . GLU A 1 98 ? -2.045 -2.053 15.296 1.00 83.44 98 GLU A C 1
ATOM 791 O O . GLU A 1 98 ? -1.309 -1.100 15.554 1.00 83.44 98 GLU A O 1
ATOM 796 N N . VAL A 1 99 ? -2.962 -2.007 14.329 1.00 86.00 99 VAL A N 1
ATOM 797 C CA . VAL A 1 99 ? -3.251 -0.774 13.596 1.00 86.00 99 VAL A CA 1
ATOM 798 C C . VAL A 1 99 ? -4.380 0.027 14.247 1.00 86.00 99 VAL A C 1
ATOM 800 O O . VAL A 1 99 ? -5.281 -0.575 14.835 1.00 86.00 99 VAL A O 1
ATOM 803 N N . PRO A 1 100 ? -4.379 1.371 14.130 1.00 84.88 100 PRO A N 1
ATOM 804 C CA . PRO A 1 100 ? -5.480 2.202 14.598 1.00 84.88 100 PRO A CA 1
ATOM 805 C C . PRO A 1 100 ? -6.843 1.723 14.087 1.00 84.88 100 PRO A C 1
ATOM 807 O O . PRO A 1 100 ? -7.001 1.377 12.917 1.00 84.88 100 PRO A O 1
ATOM 810 N N . ALA A 1 101 ? -7.856 1.767 14.956 1.00 80.81 101 ALA A N 1
ATOM 811 C CA . ALA A 1 101 ? -9.230 1.432 14.577 1.00 80.81 101 ALA A CA 1
ATOM 812 C C . ALA A 1 101 ? -9.785 2.390 13.506 1.00 80.81 101 ALA A C 1
ATOM 814 O O . ALA A 1 101 ? -10.552 1.988 12.631 1.00 80.81 101 ALA A O 1
ATOM 815 N N . THR A 1 102 ? -9.373 3.659 13.560 1.00 84.62 102 THR A N 1
ATOM 816 C CA . THR A 1 102 ? -9.743 4.683 12.581 1.00 84.62 102 THR A CA 1
ATOM 817 C C . THR A 1 102 ? -8.661 4.802 11.517 1.00 84.62 102 THR A C 1
ATOM 819 O O . THR A 1 102 ? -7.498 5.030 11.842 1.00 84.62 102 THR A O 1
ATOM 822 N N . PHE A 1 103 ? -9.050 4.717 10.243 1.00 88.31 103 PHE A N 1
ATOM 823 C CA . PHE A 1 103 ? -8.113 4.840 9.127 1.00 88.31 103 PHE A CA 1
ATOM 824 C C . PHE A 1 103 ? -7.517 6.268 9.051 1.00 88.31 103 PHE A C 1
ATOM 826 O O . PHE A 1 103 ? -8.283 7.227 8.893 1.00 88.31 103 PHE A O 1
ATOM 833 N N . PRO A 1 104 ? -6.185 6.449 9.185 1.00 85.69 104 PRO A N 1
ATOM 834 C CA . PRO A 1 104 ? -5.573 7.779 9.291 1.00 85.69 104 PRO A CA 1
ATOM 835 C C . PRO A 1 104 ? -5.616 8.578 7.988 1.00 85.69 104 PRO A C 1
ATOM 837 O O . PRO A 1 104 ? -5.063 8.136 6.987 1.00 85.69 104 PRO A O 1
ATOM 840 N N . LYS A 1 105 ? -6.179 9.789 7.988 1.00 81.50 105 LYS A N 1
ATOM 841 C CA . LYS A 1 105 ? -6.194 10.663 6.800 1.00 81.50 105 LYS A CA 1
ATOM 842 C C . LYS A 1 105 ? -4.827 11.328 6.576 1.00 81.50 105 LYS A C 1
ATOM 844 O O . LYS A 1 105 ? -4.237 11.828 7.531 1.00 81.50 105 LYS A O 1
ATOM 849 N N . LEU A 1 106 ? -4.350 11.382 5.325 1.00 74.25 106 LEU A N 1
ATOM 850 C CA . LEU A 1 106 ? -3.245 12.277 4.959 1.00 74.25 106 LEU A CA 1
ATOM 851 C C . LEU A 1 106 ? -3.791 13.705 4.795 1.00 74.25 106 LEU A C 1
ATOM 853 O O . LEU A 1 106 ? -4.892 13.896 4.280 1.00 74.25 106 LEU A O 1
ATOM 857 N N . SER A 1 107 ? -3.002 14.699 5.197 1.00 74.31 107 SER A N 1
ATOM 858 C CA . SER A 1 107 ? -3.265 16.121 4.939 1.00 74.31 107 SER A CA 1
ATOM 859 C C . SER A 1 107 ? -2.892 16.554 3.514 1.00 74.31 107 SER A C 1
ATOM 861 O O . SER A 1 107 ? -3.424 17.546 3.028 1.00 74.31 107 SER A O 1
ATOM 863 N N . GLU A 1 108 ? -2.004 15.816 2.838 1.00 77.69 108 GLU A N 1
ATOM 864 C CA . GLU A 1 108 ? -1.456 16.151 1.517 1.00 77.69 108 GLU A CA 1
ATOM 865 C C . GLU A 1 108 ? -0.972 14.904 0.751 1.00 77.69 108 GLU A C 1
ATOM 867 O O . GLU A 1 108 ? -0.820 13.828 1.331 1.00 77.69 108 GLU A O 1
ATOM 872 N N . THR A 1 109 ? -0.740 15.038 -0.562 1.00 85.94 109 THR A N 1
ATOM 873 C CA . THR A 1 109 ? -0.125 13.976 -1.384 1.00 85.94 109 THR A CA 1
ATOM 874 C C . THR A 1 109 ? 1.380 13.948 -1.145 1.00 85.94 109 THR A C 1
ATOM 876 O O . THR A 1 109 ? 2.036 14.982 -1.243 1.00 85.94 109 THR A O 1
ATOM 879 N N . VAL A 1 110 ? 1.943 12.765 -0.900 1.00 89.00 110 VAL A N 1
ATOM 880 C CA . VAL A 1 110 ? 3.373 12.593 -0.606 1.00 89.00 110 VAL A CA 1
ATOM 881 C C . VAL A 1 110 ? 4.030 11.784 -1.717 1.00 89.00 110 VAL A C 1
ATOM 883 O O . VAL A 1 110 ? 3.562 10.694 -2.028 1.00 89.00 110 VAL A O 1
ATOM 886 N N . LYS A 1 111 ? 5.130 12.280 -2.298 1.00 90.06 111 LYS A N 1
ATOM 887 C CA . LYS A 1 111 ? 5.949 11.553 -3.284 1.00 90.06 111 LYS A CA 1
ATOM 888 C C . LYS A 1 111 ? 7.406 11.527 -2.835 1.00 90.06 111 LYS A C 1
ATOM 890 O O . LYS A 1 111 ? 7.974 12.575 -2.543 1.00 90.06 111 LYS A O 1
ATOM 895 N N . MET A 1 112 ? 8.005 10.342 -2.787 1.00 88.12 112 MET A N 1
ATOM 896 C CA . MET A 1 112 ? 9.361 10.130 -2.275 1.00 88.12 112 MET A CA 1
ATOM 897 C C . MET A 1 112 ? 10.115 9.097 -3.122 1.00 88.12 112 MET A C 1
ATOM 899 O O . MET A 1 112 ? 9.506 8.259 -3.789 1.00 88.12 112 MET A O 1
ATOM 903 N N . ASN A 1 113 ? 11.448 9.149 -3.084 1.00 86.81 113 ASN A N 1
ATOM 904 C CA . ASN A 1 113 ? 12.302 8.097 -3.635 1.00 86.81 113 ASN A CA 1
ATOM 905 C C . ASN A 1 113 ? 12.724 7.190 -2.462 1.00 86.81 113 ASN A C 1
ATOM 907 O O . ASN A 1 113 ? 13.253 7.724 -1.482 1.00 86.81 113 ASN A O 1
ATOM 911 N N . PRO A 1 114 ? 12.502 5.865 -2.511 1.00 75.88 114 PRO A N 1
ATOM 912 C CA . PRO A 1 114 ? 13.267 4.945 -1.682 1.00 75.88 114 PRO A CA 1
ATOM 913 C C . PRO A 1 114 ? 14.738 5.118 -2.069 1.00 75.88 114 PRO A C 1
ATOM 915 O O . PRO A 1 114 ? 15.054 5.092 -3.258 1.00 75.88 114 PRO A O 1
ATOM 918 N N . GLY A 1 115 ? 15.591 5.427 -1.094 1.00 66.06 115 GLY A N 1
ATOM 919 C CA . GLY A 1 115 ? 17.035 5.540 -1.317 1.00 66.06 115 GLY A CA 1
ATOM 920 C C . GLY A 1 115 ? 17.677 4.218 -1.707 1.00 66.06 115 GLY A C 1
ATOM 921 O O . GLY A 1 115 ? 17.045 3.163 -1.474 1.00 66.06 115 GLY A O 1
#